Protein AF-A0A354S617-F1 (afdb_monomer_lite)

Secondary structure (DSSP, 8-state):
-TTHHHHHHHHHHHHHHHHHHHHHHHHHHHH-GGGGGGHHHHHHHHHHHS-SSS-HHHHHHHHGGGTHHHHTSHHHHHHHHHIIIII--S---TTHHHHHHHHHHHHHHHHHHHHHHHHHHHHT-

Structure (mmCIF, N/CA/C/O backbone):
data_AF-A0A354S617-F1
#
_entry.id   AF-A0A354S617-F1
#
loop_
_atom_site.group_PDB
_atom_site.id
_atom_site.type_symbol
_atom_site.label_atom_id
_atom_site.label_alt_id
_atom_site.label_comp_id
_atom_site.label_asym_id
_atom_site.label_entity_id
_atom_site.label_seq_id
_ato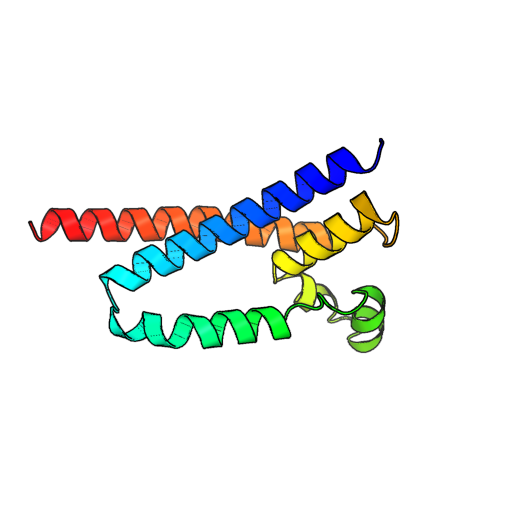m_site.pdbx_PDB_ins_code
_atom_site.Cartn_x
_atom_site.Cartn_y
_atom_site.Cartn_z
_atom_site.occupancy
_atom_site.B_iso_or_equiv
_atom_site.auth_seq_id
_atom_site.auth_comp_id
_atom_site.auth_asym_id
_atom_site.auth_atom_id
_atom_site.pdbx_PDB_model_num
ATOM 1 N N . MET A 1 1 ? 3.321 13.696 -25.282 1.00 56.91 1 MET A N 1
ATOM 2 C CA . MET A 1 1 ? 2.121 13.627 -24.413 1.00 56.91 1 MET A CA 1
ATOM 3 C C . MET A 1 1 ? 1.496 12.226 -24.362 1.00 56.91 1 MET A C 1
ATOM 5 O O . MET A 1 1 ? 0.555 12.034 -23.609 1.00 56.91 1 MET A O 1
ATOM 9 N N . GLU A 1 2 ? 2.049 11.226 -25.061 1.00 65.81 2 GLU A N 1
ATOM 10 C CA . GLU A 1 2 ? 1.496 9.858 -25.127 1.00 65.81 2 GLU A CA 1
ATOM 11 C C . GLU A 1 2 ? 1.828 8.965 -23.912 1.00 65.81 2 GLU A C 1
ATOM 13 O O . GLU A 1 2 ? 1.351 7.844 -23.821 1.00 65.81 2 GLU A O 1
ATOM 18 N N . GLY A 1 3 ? 2.632 9.434 -22.953 1.00 70.62 3 GLY A N 1
ATOM 19 C CA . GLY A 1 3 ? 2.921 8.692 -21.715 1.00 70.62 3 GLY A CA 1
ATOM 20 C C . GLY A 1 3 ? 1.921 8.948 -20.581 1.00 70.62 3 GLY A C 1
ATOM 21 O O . GLY A 1 3 ? 1.854 8.178 -19.625 1.00 70.62 3 GLY A O 1
ATOM 22 N N . LEU A 1 4 ? 1.117 10.015 -20.674 1.00 77.25 4 LEU A N 1
ATOM 23 C CA . LEU A 1 4 ? 0.285 10.484 -19.561 1.00 77.25 4 LEU A CA 1
ATOM 24 C C . LEU A 1 4 ? -0.857 9.516 -19.231 1.00 77.25 4 LEU A C 1
ATOM 26 O O . LEU A 1 4 ? -1.134 9.288 -18.057 1.00 77.25 4 LEU A O 1
ATOM 30 N N . HIS A 1 5 ? -1.499 8.914 -20.236 1.00 79.50 5 HIS A N 1
ATOM 31 C CA . HIS A 1 5 ? -2.582 7.952 -19.996 1.00 79.50 5 HIS A CA 1
ATOM 32 C C . HIS A 1 5 ? -2.099 6.713 -19.240 1.00 79.50 5 HIS A C 1
ATOM 34 O O . HIS A 1 5 ? -2.824 6.207 -18.388 1.00 79.50 5 HIS A O 1
ATOM 40 N N . TRP A 1 6 ? -0.860 6.271 -19.477 1.00 78.00 6 TRP A N 1
ATOM 41 C CA . TRP A 1 6 ? -0.266 5.153 -18.747 1.00 78.00 6 TRP A CA 1
ATOM 42 C C . TRP A 1 6 ? -0.033 5.522 -17.285 1.00 78.00 6 TRP A C 1
ATOM 44 O O . TRP A 1 6 ? -0.431 4.773 -16.395 1.00 78.00 6 TRP A O 1
ATOM 54 N N . VAL A 1 7 ? 0.510 6.714 -17.026 1.00 80.62 7 VAL A N 1
ATOM 55 C CA . VAL A 1 7 ? 0.688 7.218 -15.655 1.00 80.62 7 VAL A CA 1
ATOM 56 C C . VAL A 1 7 ? -0.649 7.304 -14.920 1.00 80.62 7 VAL A C 1
ATOM 58 O O . VAL A 1 7 ? -0.735 6.889 -13.768 1.00 80.62 7 VAL A O 1
ATOM 61 N N . LEU A 1 8 ? -1.699 7.804 -15.576 1.00 84.75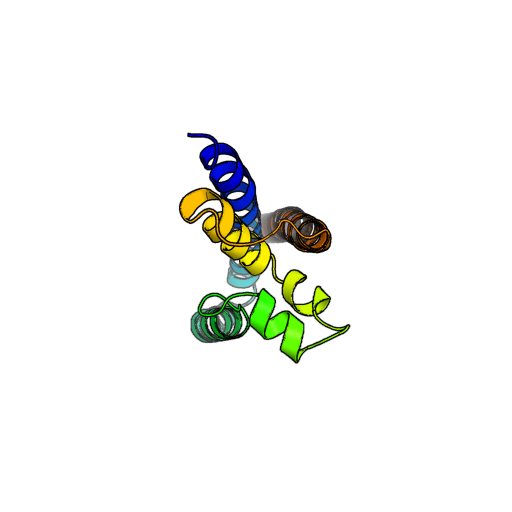 8 LEU A N 1
ATOM 62 C CA . LEU A 1 8 ? -3.027 7.914 -14.971 1.00 84.75 8 LEU A CA 1
ATOM 63 C C . LEU A 1 8 ? -3.631 6.541 -14.655 1.00 84.75 8 LEU A C 1
ATOM 65 O O . LEU A 1 8 ? -4.185 6.357 -13.573 1.00 84.75 8 LEU A O 1
ATOM 69 N N . LEU A 1 9 ? -3.491 5.570 -15.560 1.00 84.81 9 LEU A N 1
ATOM 70 C CA . LEU A 1 9 ? -4.022 4.220 -15.376 1.00 84.81 9 LEU A CA 1
ATOM 71 C C . LEU A 1 9 ? -3.315 3.494 -14.223 1.00 84.81 9 LEU A C 1
ATOM 73 O O . LEU A 1 9 ? -3.963 3.032 -13.282 1.00 84.81 9 LEU A O 1
ATOM 77 N N . PHE A 1 10 ? -1.983 3.436 -14.255 1.00 83.38 10 PHE A N 1
ATOM 78 C CA . PHE A 1 10 ? -1.197 2.765 -13.217 1.00 83.38 10 PHE A CA 1
ATOM 79 C C . PHE A 1 10 ? -1.237 3.505 -11.877 1.00 83.38 10 PHE A C 1
ATOM 81 O O . PHE A 1 10 ? -1.301 2.873 -10.823 1.00 83.38 10 PHE A O 1
ATOM 88 N N . GLY A 1 11 ? -1.266 4.839 -11.905 1.00 84.38 11 GLY A N 1
ATOM 89 C CA . GLY A 1 11 ? -1.455 5.667 -10.718 1.00 84.38 11 GLY A CA 1
ATOM 90 C C . GLY A 1 11 ? -2.822 5.448 -10.071 1.00 84.38 11 GLY A C 1
ATOM 91 O O . GLY A 1 11 ? -2.900 5.294 -8.854 1.00 84.38 11 GLY A O 1
ATOM 92 N N . GLY A 1 12 ? -3.890 5.352 -10.869 1.00 87.75 12 GLY A N 1
ATOM 93 C CA . GLY A 1 12 ? -5.234 5.041 -10.375 1.00 87.75 12 GLY A CA 1
ATOM 94 C C . GLY A 1 12 ? -5.306 3.675 -9.692 1.00 87.75 12 GLY A C 1
ATOM 95 O O . GLY A 1 12 ? -5.940 3.521 -8.652 1.00 87.75 12 GLY A O 1
ATOM 96 N N . VAL A 1 13 ? -4.584 2.689 -10.213 1.00 87.06 13 VAL A N 1
ATOM 97 C CA . VAL A 1 13 ? -4.525 1.346 -9.618 1.00 87.06 13 VAL A CA 1
ATOM 98 C C . VAL A 1 13 ? -3.708 1.331 -8.334 1.00 87.06 13 VAL A C 1
ATOM 100 O O . VAL A 1 13 ? -4.123 0.709 -7.355 1.00 87.06 13 VAL A O 1
ATOM 103 N N . GLY A 1 14 ? -2.598 2.067 -8.303 1.00 87.62 14 GLY A N 1
ATOM 104 C CA . GLY A 1 14 ? -1.851 2.316 -7.075 1.00 87.62 14 GLY A CA 1
ATOM 105 C C . GLY A 1 14 ? -2.714 2.965 -5.994 1.00 87.62 14 GLY A C 1
ATOM 106 O O . GLY A 1 14 ? -2.674 2.550 -4.837 1.00 87.62 14 GLY A O 1
ATOM 107 N N . LEU A 1 15 ? -3.562 3.925 -6.378 1.00 88.56 15 LEU A N 1
ATOM 108 C CA . LEU A 1 15 ? -4.515 4.563 -5.474 1.00 88.56 15 LEU A CA 1
ATOM 109 C C . LEU A 1 15 ? -5.548 3.564 -4.937 1.00 88.56 15 LEU A C 1
ATOM 111 O O . LEU A 1 15 ? -5.782 3.530 -3.731 1.00 88.56 15 LEU A O 1
ATOM 115 N N . CYS A 1 16 ? -6.125 2.712 -5.790 1.00 89.94 16 CYS A N 1
ATOM 116 C CA . CYS A 1 16 ? -7.046 1.656 -5.358 1.00 89.94 16 CYS A CA 1
ATOM 117 C C . CYS A 1 16 ? -6.391 0.694 -4.355 1.00 89.94 16 CYS A C 1
ATOM 119 O O . CYS A 1 16 ? -6.996 0.371 -3.332 1.00 89.94 16 CYS A O 1
ATOM 121 N N . ALA A 1 17 ? -5.148 0.273 -4.608 1.00 88.69 17 ALA A N 1
ATOM 122 C CA . ALA A 1 17 ? -4.403 -0.592 -3.695 1.00 88.69 17 ALA A CA 1
ATOM 123 C C . ALA A 1 17 ? -4.120 0.098 -2.349 1.00 88.69 17 ALA A C 1
ATOM 125 O O . ALA A 1 17 ? -4.328 -0.500 -1.292 1.00 88.69 17 ALA A O 1
ATOM 126 N N . ALA A 1 18 ? -3.696 1.366 -2.381 1.00 88.62 18 ALA A N 1
ATOM 127 C CA . ALA A 1 18 ? -3.441 2.161 -1.182 1.00 88.62 18 ALA A CA 1
ATOM 128 C C . ALA A 1 18 ? -4.716 2.369 -0.350 1.00 88.62 18 ALA A C 1
ATOM 130 O O . ALA A 1 18 ? -4.681 2.206 0.868 1.00 88.62 18 ALA A O 1
ATOM 131 N N . LEU A 1 19 ? -5.851 2.658 -0.997 1.00 90.00 19 LEU A N 1
ATOM 132 C CA . LEU A 1 19 ? -7.153 2.767 -0.335 1.00 90.00 19 LEU A CA 1
ATOM 133 C C . LEU A 1 19 ? -7.599 1.430 0.263 1.00 90.00 19 LEU A C 1
ATOM 135 O O . LEU A 1 19 ? -8.033 1.397 1.410 1.00 90.00 19 LEU A O 1
ATOM 139 N N . GLY A 1 20 ? -7.444 0.323 -0.468 1.00 89.00 20 GLY A N 1
ATOM 140 C CA . GLY A 1 20 ? -7.753 -1.015 0.039 1.00 89.00 20 GLY A CA 1
ATOM 141 C C . GLY A 1 20 ? -6.972 -1.351 1.310 1.00 89.00 20 GLY A C 1
ATOM 142 O O . GLY A 1 20 ? -7.559 -1.771 2.307 1.00 89.00 20 GLY A O 1
ATOM 143 N N . LEU A 1 21 ? -5.662 -1.091 1.311 1.00 88.38 21 LE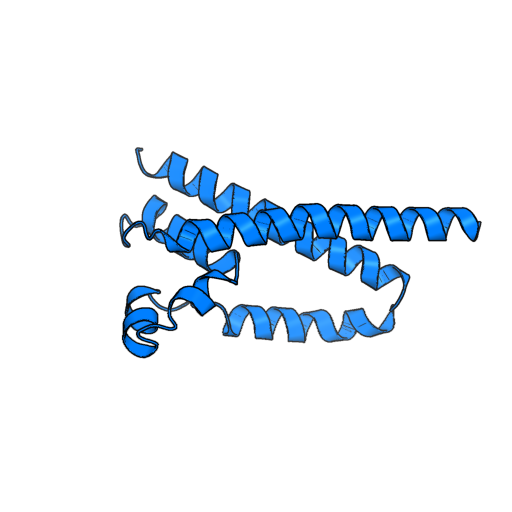U A N 1
ATOM 144 C CA . LEU A 1 21 ? -4.817 -1.251 2.497 1.00 88.38 21 LEU A CA 1
ATOM 145 C C . LEU A 1 21 ? -5.216 -0.304 3.631 1.00 88.38 21 LEU A C 1
ATOM 147 O O . LEU A 1 21 ? -5.292 -0.736 4.779 1.00 88.38 21 LEU A O 1
ATOM 151 N N . ALA A 1 22 ? -5.517 0.960 3.328 1.00 88.75 22 ALA A N 1
ATOM 152 C CA . ALA A 1 22 ? -5.978 1.918 4.327 1.00 88.75 22 ALA A CA 1
ATOM 153 C C . ALA A 1 22 ? -7.282 1.457 4.996 1.00 88.75 22 ALA A C 1
ATOM 155 O O . ALA A 1 22 ? -7.402 1.557 6.214 1.00 88.75 22 ALA A O 1
ATOM 156 N N . TYR A 1 23 ? -8.226 0.890 4.238 1.00 90.25 23 TYR A N 1
ATOM 157 C CA . TYR A 1 23 ? -9.463 0.333 4.790 1.00 90.25 23 TYR A CA 1
ATOM 158 C C . TYR A 1 23 ? -9.223 -0.902 5.656 1.00 90.25 23 TYR A C 1
ATOM 160 O O . TYR A 1 23 ? -9.824 -1.020 6.721 1.00 90.25 23 TYR A O 1
ATOM 168 N N . TRP A 1 24 ? -8.307 -1.786 5.256 1.00 88.69 24 TRP A N 1
ATOM 169 C CA . TRP A 1 24 ? -7.886 -2.916 6.087 1.00 88.69 24 TRP A CA 1
ATOM 170 C C . TRP A 1 24 ? -7.279 -2.460 7.414 1.00 88.69 24 TRP A C 1
ATOM 172 O O . TRP A 1 24 ? -7.631 -2.978 8.473 1.00 88.69 24 TRP A O 1
ATOM 182 N N . ILE A 1 25 ? -6.400 -1.459 7.368 1.00 86.31 25 ILE A N 1
ATOM 183 C CA . ILE A 1 25 ? -5.782 -0.882 8.562 1.00 86.31 25 ILE A CA 1
ATOM 184 C C . ILE A 1 25 ? -6.834 -0.187 9.432 1.00 86.31 25 ILE A C 1
ATOM 186 O O . ILE A 1 25 ? -6.824 -0.365 10.647 1.00 86.31 25 ILE A O 1
ATOM 190 N N . ALA A 1 26 ? -7.765 0.556 8.831 1.00 86.31 26 ALA A N 1
ATOM 191 C CA . ALA A 1 26 ? -8.853 1.211 9.548 1.00 86.31 26 ALA A CA 1
ATOM 192 C C . ALA A 1 26 ? -9.745 0.182 10.263 1.00 86.31 26 ALA A C 1
ATOM 194 O O . ALA A 1 26 ? -10.006 0.323 11.457 1.00 86.31 26 ALA A O 1
ATOM 195 N N . ALA A 1 27 ? -10.121 -0.902 9.580 1.00 86.31 27 ALA A N 1
ATOM 196 C CA . ALA A 1 27 ? -10.870 -2.007 10.173 1.00 86.31 27 ALA A CA 1
ATOM 197 C C . ALA A 1 27 ? -10.104 -2.658 11.341 1.00 86.31 27 ALA A C 1
ATOM 199 O O . ALA A 1 27 ? -10.675 -2.930 12.398 1.00 86.31 27 ALA A O 1
ATOM 200 N N . LEU A 1 28 ? -8.792 -2.862 11.188 1.00 84.19 28 LEU A N 1
ATOM 201 C CA . LEU A 1 28 ? -7.952 -3.445 12.234 1.00 84.19 28 LEU A CA 1
ATOM 202 C C . LEU A 1 28 ? -7.762 -2.498 13.429 1.00 84.19 28 LEU A C 1
ATOM 204 O O . LEU A 1 28 ? -7.690 -2.965 14.562 1.00 84.19 28 LEU A O 1
ATOM 208 N N . SER A 1 29 ? -7.730 -1.184 13.193 1.00 84.25 29 SER A N 1
ATOM 209 C CA . SER A 1 29 ? -7.512 -0.163 14.227 1.00 84.25 29 SER A CA 1
ATOM 210 C C . SER A 1 29 ? -8.587 -0.173 15.316 1.00 84.25 29 SER A C 1
ATOM 212 O O . SER A 1 29 ? -8.279 0.043 16.487 1.00 84.25 29 SER A O 1
ATOM 214 N N . VAL A 1 30 ? -9.831 -0.487 14.937 1.00 80.56 30 VAL A N 1
ATOM 215 C CA . VAL A 1 30 ? -10.973 -0.589 15.854 1.00 80.56 30 VAL A CA 1
ATOM 216 C C . VAL A 1 30 ? -10.837 -1.800 16.776 1.00 80.56 30 VAL A C 1
ATOM 218 O O . VAL A 1 30 ? -11.121 -1.702 17.966 1.00 80.56 30 VAL A O 1
ATOM 221 N N . ARG A 1 31 ? -10.381 -2.942 16.245 1.00 74.62 31 ARG A N 1
ATOM 222 C CA . ARG A 1 31 ? -10.321 -4.207 16.992 1.00 74.62 31 ARG A CA 1
ATOM 223 C C . ARG A 1 31 ? -8.998 -4.421 17.735 1.00 74.62 31 ARG A C 1
ATOM 225 O O . ARG A 1 31 ? -8.991 -5.063 18.780 1.00 74.62 31 ARG A O 1
ATOM 232 N N . TYR A 1 32 ? -7.891 -3.893 17.213 1.00 76.12 32 TYR A N 1
ATOM 233 C CA . TYR A 1 32 ? -6.533 -4.116 17.720 1.00 76.12 32 TYR A CA 1
ATOM 234 C C . TYR A 1 32 ? -5.750 -2.803 17.816 1.00 76.12 32 TYR A C 1
ATOM 236 O O . TYR A 1 32 ? -4.843 -2.529 17.026 1.00 76.12 32 TYR A O 1
ATOM 244 N N . ARG A 1 33 ? -6.082 -2.004 18.834 1.00 70.75 33 ARG A N 1
ATOM 245 C CA . ARG A 1 33 ? -5.461 -0.699 19.114 1.00 70.75 33 ARG A CA 1
ATOM 246 C C . ARG A 1 33 ? -3.928 -0.756 19.217 1.00 70.75 33 ARG A C 1
ATOM 248 O O . ARG A 1 33 ? -3.254 0.139 18.713 1.00 70.75 33 ARG A O 1
ATOM 255 N N . ASP A 1 34 ? -3.388 -1.837 19.781 1.00 74.38 34 ASP A N 1
ATOM 256 C CA . ASP A 1 34 ? -1.942 -2.022 19.986 1.00 74.38 34 ASP A CA 1
ATOM 257 C C . ASP A 1 34 ? -1.200 -2.495 18.720 1.00 74.38 34 ASP A C 1
ATOM 259 O O . ASP A 1 34 ? 0.010 -2.311 18.595 1.00 74.38 34 ASP A O 1
ATOM 263 N N . GLY A 1 35 ? -1.914 -3.047 17.731 1.00 72.19 35 GLY A N 1
ATOM 264 C CA . GLY A 1 35 ? -1.323 -3.495 16.463 1.00 72.19 35 GLY A CA 1
ATOM 265 C C . GLY A 1 35 ? -0.853 -2.343 15.570 1.00 72.19 35 GLY A C 1
ATOM 266 O O . GLY A 1 35 ? 0.037 -2.523 14.737 1.00 72.19 35 GLY A O 1
ATOM 267 N N . LEU A 1 36 ? -1.391 -1.136 15.774 1.00 78.75 36 LEU A N 1
ATOM 268 C CA . LEU A 1 36 ? -1.016 0.059 15.013 1.00 78.75 36 LEU A CA 1
ATOM 269 C C . LEU A 1 36 ? 0.447 0.464 15.230 1.00 78.75 36 LEU A C 1
ATOM 271 O O . LEU A 1 36 ? 1.062 1.024 14.325 1.00 78.75 36 LEU A O 1
ATOM 275 N N . ALA A 1 37 ? 1.031 0.133 16.386 1.00 82.56 37 ALA A N 1
ATOM 276 C CA . ALA A 1 37 ? 2.439 0.403 16.670 1.00 82.56 37 ALA A CA 1
ATOM 277 C C . ALA A 1 37 ? 3.396 -0.376 15.745 1.00 82.56 37 ALA A C 1
ATOM 279 O O . ALA A 1 37 ? 4.527 0.053 15.525 1.00 82.56 37 ALA A O 1
ATOM 280 N N . LEU A 1 38 ? 2.942 -1.494 15.162 1.00 83.81 38 LEU A N 1
ATOM 281 C CA . LEU A 1 38 ? 3.722 -2.318 14.233 1.00 83.81 38 LEU A CA 1
ATOM 282 C C . LEU A 1 38 ? 3.601 -1.863 12.772 1.00 83.81 38 LEU A C 1
ATOM 284 O O . LEU A 1 38 ? 4.399 -2.285 11.933 1.00 83.81 38 LEU A O 1
ATOM 288 N N . LEU A 1 39 ? 2.652 -0.980 12.443 1.00 83.88 39 LEU A N 1
ATOM 289 C CA . LEU A 1 39 ? 2.454 -0.506 11.069 1.00 83.88 39 LEU A CA 1
ATOM 290 C C . LEU A 1 39 ? 3.704 0.107 10.427 1.00 83.88 39 LEU A C 1
ATOM 292 O O . LEU A 1 39 ? 3.980 -0.242 9.279 1.00 83.88 39 LEU A O 1
ATOM 296 N N . PRO A 1 40 ? 4.498 0.962 11.106 1.00 84.12 40 PRO A N 1
ATOM 297 C CA . PRO A 1 40 ? 5.694 1.537 10.497 1.00 84.12 40 PRO A CA 1
ATOM 298 C C . PRO A 1 40 ? 6.711 0.467 10.088 1.00 84.12 40 PRO A C 1
ATOM 300 O O . PRO A 1 40 ? 7.394 0.630 9.080 1.00 84.12 40 PRO A O 1
ATOM 303 N N . PHE A 1 41 ? 6.797 -0.634 10.841 1.00 84.62 41 PHE A N 1
ATOM 304 C CA . PHE A 1 41 ? 7.656 -1.771 10.509 1.00 84.62 41 PHE A CA 1
ATOM 305 C C . PHE A 1 41 ? 7.114 -2.563 9.318 1.00 84.62 41 PHE A C 1
ATOM 307 O O . PHE A 1 41 ? 7.879 -2.922 8.427 1.00 84.62 41 PHE A O 1
ATOM 314 N N . LEU A 1 42 ? 5.799 -2.791 9.262 1.00 82.50 42 LEU A N 1
ATOM 315 C CA . LEU A 1 42 ? 5.162 -3.493 8.145 1.00 82.50 42 LEU A CA 1
ATOM 316 C C . LEU A 1 42 ? 5.290 -2.717 6.833 1.00 82.50 42 LEU A C 1
ATOM 318 O O . LEU A 1 42 ? 5.642 -3.301 5.813 1.00 82.50 42 LEU A O 1
ATOM 322 N N . VAL A 1 43 ? 5.057 -1.402 6.858 1.00 82.88 43 VAL A N 1
ATOM 323 C CA . VAL A 1 43 ? 5.199 -0.542 5.675 1.00 82.88 43 VAL A CA 1
ATOM 324 C C . VAL A 1 43 ? 6.654 -0.495 5.208 1.00 82.88 43 VAL A C 1
ATOM 326 O O . VAL A 1 43 ? 6.905 -0.581 4.009 1.00 82.88 43 VAL A O 1
ATOM 329 N N . GLN A 1 44 ? 7.619 -0.433 6.131 1.00 82.62 44 GLN A N 1
ATOM 330 C CA . GLN A 1 44 ? 9.041 -0.528 5.783 1.00 82.62 44 GLN A CA 1
ATOM 331 C C . GLN A 1 44 ? 9.400 -1.886 5.169 1.00 82.62 44 GLN A C 1
ATOM 333 O O . GLN A 1 44 ? 10.106 -1.932 4.163 1.00 82.62 44 GLN A O 1
ATOM 338 N N . GLY A 1 45 ? 8.883 -2.985 5.724 1.00 80.94 45 GLY A N 1
ATOM 339 C CA . GLY A 1 45 ? 9.061 -4.319 5.152 1.00 80.94 45 GLY A CA 1
ATOM 340 C C . GLY A 1 45 ? 8.466 -4.425 3.747 1.00 80.94 45 GLY A C 1
ATOM 341 O O . GLY A 1 45 ? 9.115 -4.936 2.837 1.00 80.94 45 GLY A O 1
ATOM 342 N N . LEU A 1 46 ? 7.267 -3.874 3.544 1.00 76.56 46 LEU A N 1
ATOM 343 C CA . LEU A 1 46 ? 6.599 -3.844 2.244 1.00 76.56 46 LEU A CA 1
ATOM 344 C C . LEU A 1 46 ? 7.376 -2.998 1.225 1.00 76.56 46 LEU A C 1
ATOM 346 O O . LEU A 1 46 ? 7.522 -3.401 0.073 1.00 76.56 46 LEU A O 1
ATOM 350 N N . PHE A 1 47 ? 7.924 -1.859 1.652 1.00 76.62 47 PHE A N 1
ATOM 351 C CA . PHE A 1 47 ? 8.792 -1.022 0.827 1.00 76.62 47 PHE A CA 1
ATOM 352 C C . PHE A 1 47 ? 10.059 -1.773 0.396 1.00 76.62 47 PHE A C 1
ATOM 354 O O . PHE A 1 47 ? 10.403 -1.736 -0.781 1.00 76.62 47 PHE A O 1
ATOM 361 N N . LEU A 1 48 ? 10.709 -2.507 1.307 1.00 73.06 48 LEU A N 1
ATOM 362 C CA . LEU A 1 48 ? 11.908 -3.296 1.000 1.00 73.06 48 LEU A CA 1
ATOM 363 C C . LEU A 1 48 ? 11.617 -4.473 0.054 1.00 73.06 48 LEU A C 1
ATOM 365 O O . LEU A 1 48 ? 12.435 -4.797 -0.802 1.00 73.06 48 LEU A O 1
ATOM 369 N N . LEU A 1 49 ? 10.446 -5.099 0.199 1.00 67.69 49 LEU A N 1
ATOM 370 C CA . LEU A 1 49 ? 9.962 -6.163 -0.687 1.00 67.69 49 LEU A CA 1
ATOM 371 C C . LEU A 1 49 ? 9.623 -5.665 -2.094 1.00 67.69 49 LEU A C 1
ATOM 373 O O . LEU A 1 49 ? 9.583 -6.456 -3.034 1.00 67.69 49 LEU A O 1
ATOM 377 N N . THR A 1 50 ? 9.358 -4.370 -2.251 1.00 66.50 50 THR A N 1
ATOM 378 C CA . THR A 1 50 ? 9.009 -3.793 -3.546 1.00 66.50 50 THR A CA 1
ATOM 379 C C . THR A 1 50 ? 10.300 -3.382 -4.268 1.00 66.50 50 THR A C 1
ATOM 381 O O . THR A 1 50 ? 11.046 -2.556 -3.739 1.00 66.50 50 THR A O 1
ATOM 384 N N . PRO A 1 51 ? 10.587 -3.879 -5.487 1.00 60.75 51 PRO A N 1
ATOM 385 C CA . PRO A 1 51 ? 11.694 -3.399 -6.319 1.00 60.75 51 PRO A CA 1
ATOM 386 C C . PRO A 1 51 ? 11.447 -1.968 -6.845 1.00 60.75 51 PRO A C 1
ATOM 388 O O . PRO A 1 51 ? 11.342 -1.712 -8.039 1.00 60.75 51 PRO A O 1
ATOM 391 N N . ILE A 1 52 ? 11.369 -0.990 -5.942 1.00 58.41 52 ILE A N 1
ATOM 392 C CA . ILE A 1 52 ? 11.230 0.436 -6.269 1.00 58.41 52 ILE A CA 1
ATOM 393 C C . ILE A 1 52 ? 12.577 0.967 -6.780 1.00 58.41 52 ILE A C 1
ATOM 395 O O . ILE A 1 52 ? 12.646 1.676 -7.786 1.00 58.41 52 ILE A O 1
ATOM 399 N N . ALA A 1 53 ? 13.675 0.557 -6.139 1.00 49.34 53 ALA A N 1
ATOM 400 C CA . ALA A 1 53 ? 15.016 1.058 -6.439 1.00 49.34 53 ALA A CA 1
ATOM 401 C C . ALA A 1 53 ? 15.633 0.494 -7.735 1.00 49.34 53 ALA A C 1
ATOM 403 O O . ALA A 1 53 ? 16.437 1.182 -8.361 1.00 49.34 53 ALA A O 1
ATOM 404 N N . TYR A 1 54 ? 15.248 -0.709 -8.182 1.00 53.88 54 TYR A N 1
ATOM 405 C CA . TYR A 1 54 ? 15.882 -1.387 -9.323 1.00 53.88 54 TYR A CA 1
ATOM 406 C C . TYR A 1 54 ? 14.890 -1.714 -10.445 1.00 53.88 54 TYR A C 1
ATOM 408 O O . TYR A 1 54 ? 13.712 -1.920 -10.163 1.00 53.88 54 TYR A O 1
ATOM 416 N N . PRO A 1 55 ? 15.342 -1.777 -11.714 1.00 60.28 55 PRO A N 1
ATOM 417 C CA . PRO A 1 55 ? 14.504 -2.233 -12.814 1.00 60.28 55 PRO A CA 1
ATOM 418 C C . PRO A 1 55 ? 14.039 -3.664 -12.551 1.00 60.28 55 PRO A C 1
ATOM 420 O O . PRO A 1 55 ? 14.864 -4.548 -12.298 1.00 60.28 55 PRO A O 1
ATOM 423 N N . THR A 1 56 ? 12.735 -3.897 -12.662 1.00 60.12 56 THR A N 1
ATOM 424 C CA . THR A 1 56 ? 12.109 -5.216 -12.501 1.00 60.12 56 THR A CA 1
ATOM 425 C C . THR A 1 56 ? 12.738 -6.245 -13.445 1.00 60.12 56 THR A C 1
ATOM 427 O O . THR A 1 56 ? 12.886 -7.400 -13.078 1.00 60.12 56 THR A O 1
ATOM 430 N N . GLU A 1 57 ? 13.264 -5.806 -14.593 1.00 60.41 57 GLU A N 1
ATOM 431 C CA . GLU A 1 57 ? 14.040 -6.600 -15.557 1.00 60.41 57 GLU A CA 1
ATOM 432 C C . GLU A 1 57 ? 15.294 -7.261 -14.954 1.00 60.41 57 GLU A C 1
ATOM 434 O O . GLU A 1 57 ? 15.589 -8.424 -15.233 1.00 60.41 57 GLU A O 1
ATOM 439 N N . ARG A 1 58 ? 16.026 -6.556 -14.078 1.00 56.31 58 ARG A N 1
ATOM 440 C CA . ARG A 1 58 ? 17.225 -7.096 -13.413 1.00 56.31 58 ARG A CA 1
ATOM 441 C C . ARG A 1 58 ? 16.851 -8.141 -12.367 1.00 56.31 58 ARG A C 1
ATOM 443 O O . ARG A 1 58 ? 17.518 -9.168 -12.267 1.00 56.31 58 ARG A O 1
ATOM 450 N N . PHE A 1 59 ? 15.768 -7.914 -11.629 1.00 58.62 59 PHE A N 1
ATOM 451 C CA . PHE A 1 59 ? 15.264 -8.879 -10.652 1.00 58.62 59 PHE A CA 1
ATOM 452 C C . PHE A 1 59 ? 14.591 -10.085 -11.317 1.00 58.62 59 PHE A C 1
ATOM 454 O O . PHE A 1 59 ? 14.805 -11.208 -10.875 1.00 58.62 59 PHE A O 1
ATOM 461 N N . ALA A 1 60 ? 13.868 -9.891 -12.420 1.00 56.38 60 ALA A N 1
ATOM 462 C CA . ALA A 1 60 ? 13.297 -10.966 -13.225 1.00 56.38 60 ALA A CA 1
ATOM 463 C C . ALA A 1 60 ? 14.393 -11.868 -13.812 1.00 56.38 60 ALA A C 1
ATOM 465 O O . ALA A 1 60 ? 14.262 -13.087 -13.762 1.00 56.38 60 ALA A O 1
ATOM 466 N N . SER A 1 61 ? 15.520 -11.295 -14.260 1.00 56.75 61 SER A N 1
ATOM 467 C CA . SER A 1 61 ? 16.683 -12.091 -14.682 1.00 56.75 61 SER A CA 1
ATOM 468 C C . SER A 1 61 ? 17.344 -12.881 -13.545 1.00 56.75 61 SER A C 1
ATOM 470 O O . SER A 1 61 ? 17.947 -13.917 -13.805 1.00 56.75 61 SER A O 1
ATOM 472 N N . ALA A 1 62 ? 17.216 -12.425 -12.293 1.00 58.84 62 ALA A N 1
ATOM 473 C CA . ALA A 1 62 ? 17.761 -13.108 -11.118 1.00 58.84 62 ALA A CA 1
ATOM 474 C C . ALA A 1 62 ? 16.811 -14.181 -10.551 1.00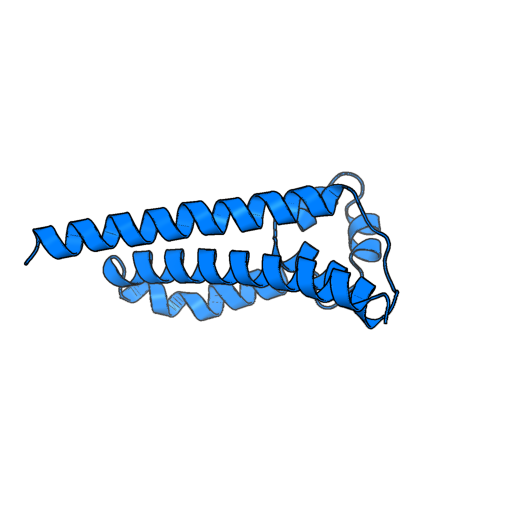 58.84 62 ALA A C 1
ATOM 476 O O . ALA A 1 62 ? 17.280 -15.176 -10.006 1.00 58.84 62 ALA A O 1
ATOM 477 N N . LEU A 1 63 ? 15.491 -13.990 -10.679 1.00 58.28 63 LEU A N 1
ATOM 478 C CA . LEU A 1 63 ? 14.460 -14.925 -10.204 1.00 58.28 63 LEU A CA 1
ATOM 479 C C . LEU A 1 63 ? 14.044 -15.980 -11.246 1.00 58.28 63 LEU A C 1
ATOM 481 O O . LEU A 1 63 ? 13.406 -16.966 -10.876 1.00 58.28 63 LEU A O 1
ATOM 485 N N . GLY A 1 64 ? 14.365 -15.789 -12.529 1.00 65.50 64 GLY A N 1
ATOM 486 C CA . GLY A 1 64 ? 13.967 -16.708 -13.601 1.00 65.50 64 GLY A CA 1
ATOM 487 C C . GLY A 1 64 ? 12.442 -16.878 -13.685 1.00 65.50 64 GLY A C 1
ATOM 488 O O . GLY A 1 64 ? 11.697 -15.895 -13.749 1.00 65.50 64 GLY A O 1
ATOM 489 N N . ASP A 1 65 ? 11.970 -18.126 -13.630 1.00 62.19 65 ASP A N 1
ATOM 490 C CA . ASP A 1 65 ? 10.546 -18.498 -13.724 1.00 62.19 65 ASP A CA 1
ATOM 491 C C . ASP A 1 65 ? 9.671 -17.973 -12.570 1.00 62.19 65 ASP A C 1
ATOM 493 O O . ASP A 1 65 ? 8.447 -18.005 -12.659 1.00 62.19 65 ASP A O 1
ATOM 497 N N . GLN A 1 66 ? 10.258 -17.467 -11.480 1.00 65.94 66 GLN A N 1
ATOM 498 C CA . GLN A 1 66 ? 9.514 -16.935 -10.328 1.00 65.94 66 GLN A CA 1
ATOM 499 C C . GLN A 1 66 ? 9.252 -15.425 -10.394 1.00 65.94 66 GLN A C 1
ATOM 501 O O . GLN A 1 66 ? 8.738 -14.839 -9.442 1.00 65.94 66 GLN A O 1
ATOM 506 N N . SER A 1 67 ? 9.571 -14.779 -11.515 1.00 67.38 67 SER A N 1
ATOM 507 C CA . SER A 1 67 ? 9.359 -13.338 -11.717 1.00 67.38 67 SER A CA 1
ATOM 508 C C . SER A 1 67 ? 7.910 -12.875 -11.479 1.00 67.38 67 SER A C 1
ATOM 510 O O . SER A 1 67 ? 7.699 -11.744 -11.040 1.00 67.38 67 SER A O 1
ATOM 512 N N . TRP A 1 68 ? 6.915 -13.752 -11.659 1.00 70.06 68 TRP A N 1
ATOM 513 C CA . TRP A 1 68 ? 5.500 -13.472 -11.375 1.00 70.06 68 TRP A CA 1
ATOM 514 C C . TRP A 1 68 ? 5.209 -13.155 -9.896 1.00 70.06 68 TRP A C 1
ATOM 516 O O . TRP A 1 68 ? 4.273 -12.408 -9.610 1.00 70.06 68 TRP A O 1
ATOM 526 N N . LEU A 1 69 ? 6.021 -13.655 -8.951 1.00 73.12 69 LEU A N 1
ATOM 527 C CA . LEU A 1 69 ? 5.861 -13.380 -7.514 1.00 73.12 69 LEU A CA 1
ATOM 528 C C . LEU A 1 69 ? 6.067 -11.903 -7.171 1.00 73.12 69 LEU A C 1
ATOM 530 O O . LEU A 1 69 ? 5.497 -11.409 -6.202 1.00 73.12 69 LEU A O 1
ATOM 534 N N . LEU A 1 70 ? 6.851 -11.179 -7.970 1.00 73.88 70 LEU A N 1
ATOM 535 C CA . LEU A 1 70 ? 7.056 -9.744 -7.776 1.00 73.88 70 LEU A CA 1
ATOM 536 C C . LEU A 1 70 ? 5.771 -8.963 -8.092 1.00 73.88 70 LEU A C 1
ATOM 538 O O . LEU A 1 70 ? 5.437 -8.008 -7.396 1.00 73.88 70 LEU A O 1
ATOM 542 N N . TYR A 1 71 ? 5.007 -9.414 -9.089 1.00 75.50 71 TYR A N 1
ATOM 543 C CA . TYR A 1 71 ? 3.779 -8.758 -9.548 1.00 75.50 71 TYR A CA 1
ATOM 544 C C . TYR A 1 71 ? 2.558 -9.012 -8.652 1.00 75.50 71 TYR A C 1
ATOM 546 O O . TYR A 1 71 ? 1.538 -8.337 -8.805 1.00 75.50 71 TYR A O 1
ATOM 554 N N . LEU A 1 72 ? 2.659 -9.921 -7.676 1.00 77.38 72 LEU A N 1
ATOM 555 C CA . LEU A 1 72 ? 1.665 -10.072 -6.605 1.00 77.38 72 LEU A CA 1
ATOM 556 C C . LEU A 1 72 ? 1.535 -8.801 -5.763 1.00 77.38 72 LEU A C 1
ATOM 558 O O . LEU A 1 72 ? 0.468 -8.530 -5.222 1.00 77.38 72 LEU A O 1
ATOM 562 N N . ASN A 1 73 ? 2.603 -8.014 -5.652 1.00 81.81 73 ASN A N 1
ATOM 563 C CA . ASN A 1 73 ? 2.540 -6.729 -4.985 1.00 81.81 73 ASN A CA 1
ATOM 564 C C . ASN A 1 73 ? 2.051 -5.655 -5.983 1.00 81.81 73 ASN A C 1
ATOM 566 O O . ASN A 1 73 ? 2.768 -5.331 -6.933 1.00 81.81 73 ASN A O 1
ATOM 570 N N . PRO A 1 74 ? 0.863 -5.055 -5.777 1.00 79.06 74 PRO A N 1
ATOM 571 C CA . PRO A 1 74 ? 0.289 -4.092 -6.718 1.00 79.06 74 PRO A CA 1
ATOM 572 C C . PRO A 1 74 ? 1.136 -2.820 -6.882 1.00 79.06 74 PRO A C 1
ATOM 574 O O . PRO A 1 74 ? 1.066 -2.162 -7.922 1.00 79.06 74 PRO A O 1
ATOM 577 N N . PHE A 1 75 ? 1.977 -2.488 -5.896 1.00 80.62 75 PHE A N 1
ATOM 578 C CA . PHE A 1 75 ? 2.886 -1.344 -5.978 1.00 80.62 75 PHE A CA 1
ATOM 579 C C . PHE A 1 75 ? 4.034 -1.562 -6.973 1.00 80.62 75 PHE A C 1
ATOM 581 O O . PHE A 1 75 ? 4.575 -0.585 -7.487 1.00 80.62 75 PHE A O 1
ATOM 588 N N . VAL A 1 76 ? 4.364 -2.815 -7.312 1.00 79.81 76 VAL A N 1
ATOM 589 C CA . VAL A 1 76 ? 5.336 -3.130 -8.374 1.00 79.81 76 VAL A CA 1
ATOM 590 C C . VAL A 1 76 ? 4.785 -2.727 -9.734 1.00 79.81 76 VAL A C 1
ATOM 592 O O . VAL A 1 76 ? 5.453 -2.007 -10.474 1.00 79.81 76 VAL A O 1
ATOM 595 N N . GLY A 1 77 ? 3.534 -3.095 -10.028 1.00 77.75 77 GLY A N 1
ATOM 596 C CA . GLY A 1 77 ? 2.859 -2.678 -11.259 1.00 77.75 77 GLY A CA 1
ATOM 597 C C . GLY A 1 77 ? 2.735 -1.155 -11.379 1.00 77.75 77 GLY A C 1
AT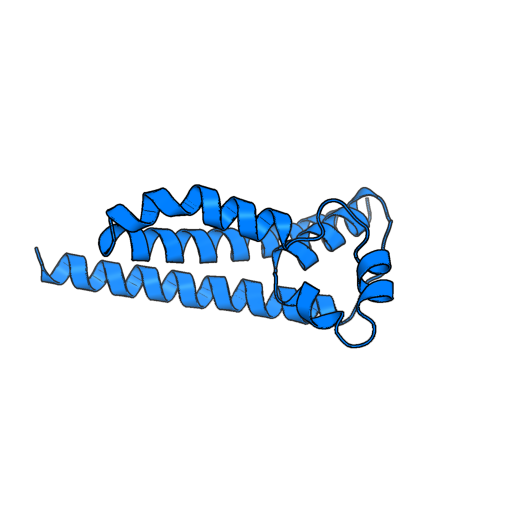OM 598 O O . GLY A 1 77 ? 2.966 -0.602 -12.450 1.00 77.75 77 GLY A O 1
ATOM 599 N N . MET A 1 78 ? 2.451 -0.456 -10.274 1.00 82.50 78 MET A N 1
ATOM 600 C CA . MET A 1 78 ? 2.434 1.012 -10.244 1.00 82.50 78 MET A CA 1
ATOM 601 C C . MET A 1 78 ? 3.813 1.618 -10.561 1.00 82.50 78 MET A C 1
ATOM 603 O O . MET A 1 78 ? 3.901 2.550 -11.360 1.00 82.50 78 MET A O 1
ATOM 607 N N . ALA A 1 79 ? 4.884 1.098 -9.951 1.00 79.88 79 ALA A N 1
ATOM 608 C CA . ALA A 1 79 ? 6.243 1.602 -10.148 1.00 79.88 79 ALA A CA 1
ATOM 609 C C . ALA A 1 79 ? 6.743 1.386 -11.588 1.00 79.88 79 ALA A C 1
ATOM 611 O O . ALA A 1 79 ? 7.311 2.305 -12.182 1.00 79.88 79 ALA A O 1
ATOM 612 N N . ASP A 1 80 ? 6.485 0.211 -12.169 1.00 78.75 80 ASP A N 1
ATOM 613 C CA . ASP A 1 80 ? 6.774 -0.074 -13.581 1.00 78.75 80 ASP A CA 1
ATOM 614 C C . ASP A 1 80 ? 5.982 0.853 -14.513 1.00 78.75 80 ASP A C 1
ATOM 616 O O . ASP A 1 80 ? 6.544 1.440 -15.437 1.00 78.75 80 ASP A O 1
ATOM 620 N N . GLY A 1 81 ? 4.693 1.059 -14.235 1.00 78.56 81 GLY A N 1
ATOM 621 C CA . GLY A 1 81 ? 3.844 1.965 -15.003 1.00 78.56 81 GLY A CA 1
ATOM 622 C C . GLY A 1 81 ? 4.309 3.420 -14.974 1.00 78.56 81 GLY A C 1
ATOM 623 O O . GLY A 1 81 ? 4.266 4.110 -15.994 1.00 78.56 81 GLY A O 1
ATOM 624 N N . MET A 1 82 ? 4.809 3.887 -13.826 1.00 78.62 82 MET A N 1
ATOM 625 C CA . MET A 1 82 ? 5.416 5.216 -13.706 1.00 78.62 82 MET A CA 1
ATOM 626 C C . MET A 1 82 ? 6.725 5.323 -14.492 1.00 78.62 82 MET A C 1
ATOM 628 O O . MET A 1 82 ? 6.943 6.329 -15.167 1.00 78.62 82 MET A O 1
ATOM 632 N N . ARG A 1 83 ? 7.577 4.289 -14.466 1.00 77.31 83 ARG A N 1
ATOM 633 C CA . ARG A 1 83 ? 8.797 4.239 -15.290 1.00 77.31 83 ARG A CA 1
ATOM 634 C C . ARG A 1 83 ? 8.467 4.302 -16.778 1.00 77.31 83 ARG A C 1
ATOM 636 O O . ARG A 1 83 ? 9.045 5.118 -17.493 1.00 77.31 83 ARG A O 1
ATOM 643 N N . PHE A 1 84 ? 7.487 3.523 -17.218 1.00 76.00 84 PHE A N 1
ATOM 644 C CA . PHE A 1 84 ? 7.061 3.510 -18.610 1.00 76.00 84 PHE A CA 1
ATOM 645 C C . PHE A 1 84 ? 6.459 4.855 -19.041 1.00 76.00 84 PHE A C 1
ATOM 647 O O . PHE A 1 84 ? 6.864 5.430 -20.048 1.00 76.00 84 PHE A O 1
ATOM 654 N N . GLY A 1 85 ? 5.535 5.402 -18.250 1.00 74.94 85 GLY A N 1
ATOM 655 C CA . GLY A 1 85 ? 4.819 6.625 -18.600 1.00 74.94 85 GLY A CA 1
ATOM 656 C C . GLY A 1 85 ? 5.650 7.912 -18.516 1.00 74.94 85 GLY A C 1
ATOM 657 O O . GLY A 1 85 ? 5.394 8.842 -19.283 1.00 74.94 85 GLY A O 1
ATOM 658 N N . TRP A 1 86 ? 6.643 7.988 -17.619 1.00 72.94 86 TRP A N 1
ATOM 659 C CA . TRP A 1 86 ? 7.508 9.172 -17.475 1.00 72.94 86 TRP A CA 1
ATOM 660 C C . TRP A 1 86 ? 8.861 9.054 -18.162 1.00 72.94 86 TRP A C 1
ATOM 662 O O . TRP A 1 86 ? 9.313 10.028 -18.760 1.00 72.94 86 TRP A O 1
ATOM 672 N N . LEU A 1 87 ? 9.525 7.904 -18.057 1.00 73.25 87 LEU A N 1
ATOM 673 C CA . LEU A 1 87 ? 10.879 7.727 -18.584 1.00 73.25 87 LEU A CA 1
ATOM 674 C C . LEU A 1 87 ? 10.883 7.066 -19.966 1.00 73.25 87 LEU A C 1
ATOM 676 O O . LEU A 1 87 ? 11.921 7.070 -20.621 1.00 73.25 87 LEU A O 1
ATOM 680 N N . GLY A 1 88 ? 9.760 6.484 -20.409 1.00 69.19 88 GLY A N 1
ATOM 681 C CA . GLY A 1 88 ? 9.725 5.656 -21.619 1.00 69.19 88 GLY A CA 1
ATOM 682 C C . GLY A 1 88 ? 10.604 4.406 -21.502 1.00 69.19 88 GLY A C 1
ATOM 683 O O . GLY A 1 88 ? 10.995 3.832 -22.514 1.00 69.19 88 GLY A O 1
ATOM 684 N N . LEU A 1 89 ? 10.963 4.022 -20.271 1.00 64.94 89 LEU A N 1
ATOM 685 C CA . LEU A 1 89 ? 11.847 2.905 -19.954 1.00 64.94 89 LEU A CA 1
ATOM 686 C C . LEU A 1 89 ? 11.019 1.769 -19.350 1.00 64.94 89 LEU A C 1
ATOM 688 O O . LEU A 1 89 ? 10.304 1.982 -18.370 1.00 64.94 89 LEU A O 1
ATOM 692 N N . GLY A 1 90 ? 11.163 0.570 -19.915 1.00 64.38 90 GLY A N 1
ATOM 693 C CA . GLY A 1 90 ? 10.455 -0.644 -19.506 1.00 64.38 90 GLY A CA 1
ATOM 694 C C . GLY A 1 90 ? 9.454 -1.122 -20.559 1.00 64.38 90 GLY A C 1
ATOM 695 O O . GLY A 1 90 ? 8.842 -0.317 -21.259 1.00 64.38 90 GLY A O 1
ATOM 696 N N . ASN A 1 91 ? 9.295 -2.440 -20.677 1.00 66.69 91 ASN A N 1
ATOM 697 C CA . ASN A 1 91 ? 8.286 -3.054 -21.541 1.00 66.69 91 ASN A CA 1
ATOM 698 C C . ASN A 1 91 ? 7.015 -3.402 -20.760 1.00 66.69 91 ASN A C 1
ATOM 700 O O . ASN A 1 91 ? 7.072 -3.810 -19.598 1.00 66.69 91 ASN A O 1
ATOM 704 N N . TRP A 1 92 ? 5.869 -3.303 -21.437 1.00 66.38 92 TRP A N 1
ATOM 705 C CA . TRP A 1 92 ? 4.626 -3.904 -20.960 1.00 66.38 92 TRP A CA 1
ATOM 706 C C . TRP A 1 92 ? 4.803 -5.420 -20.847 1.00 66.38 92 TRP A C 1
ATOM 708 O O . TRP A 1 92 ? 5.285 -6.061 -21.783 1.00 66.38 92 TRP A O 1
ATOM 718 N N . ASN A 1 93 ? 4.419 -5.984 -19.705 1.00 73.06 93 ASN A N 1
ATOM 719 C CA . ASN A 1 93 ? 4.482 -7.413 -19.440 1.00 73.06 93 ASN A CA 1
ATOM 720 C C . ASN A 1 93 ? 3.091 -7.905 -19.021 1.00 73.06 93 ASN A C 1
ATOM 722 O O . ASN A 1 93 ? 2.393 -7.237 -18.260 1.00 73.06 93 ASN A O 1
ATOM 726 N N . ASP A 1 94 ? 2.692 -9.092 -19.470 1.00 77.06 94 ASP A N 1
ATOM 727 C CA . ASP A 1 94 ? 1.384 -9.678 -19.151 1.00 77.06 94 ASP A CA 1
ATOM 728 C C . ASP A 1 94 ? 1.178 -9.853 -17.634 1.00 77.06 94 ASP A C 1
ATOM 730 O O . ASP A 1 94 ? 0.050 -9.794 -17.136 1.00 77.06 94 ASP A O 1
ATOM 734 N N . TYR A 1 95 ? 2.266 -9.966 -16.864 1.00 77.81 95 TYR A N 1
ATOM 735 C CA . TYR A 1 95 ? 2.212 -10.030 -15.402 1.00 77.81 95 TYR A CA 1
ATOM 736 C C . TYR A 1 95 ? 1.679 -8.753 -14.730 1.00 77.81 95 TYR A C 1
ATOM 738 O O . TYR A 1 95 ? 1.195 -8.831 -13.599 1.00 77.81 95 TYR A O 1
ATOM 746 N N . HIS A 1 96 ? 1.666 -7.595 -15.407 1.00 79.06 96 HIS A N 1
ATOM 747 C CA . HIS A 1 96 ? 1.036 -6.375 -14.877 1.00 79.06 96 HIS A CA 1
ATOM 748 C C . HIS A 1 96 ? -0.467 -6.568 -14.610 1.00 79.06 96 HIS A C 1
ATOM 750 O O . HIS A 1 96 ? -1.017 -5.943 -13.701 1.00 79.06 96 HIS A O 1
ATOM 756 N N . LEU A 1 97 ? -1.126 -7.495 -15.319 1.00 82.56 97 LEU A N 1
ATOM 757 C CA . LEU A 1 97 ? -2.531 -7.847 -15.087 1.00 82.56 97 LEU A CA 1
ATOM 758 C C . LEU A 1 97 ? -2.770 -8.476 -13.706 1.00 82.56 97 LEU A C 1
ATOM 760 O O . LEU A 1 97 ? -3.816 -8.247 -13.096 1.00 82.56 97 LEU A O 1
ATOM 764 N N . ILE A 1 98 ? -1.784 -9.205 -13.178 1.00 83.25 98 ILE A N 1
ATOM 765 C CA . ILE A 1 98 ? -1.843 -9.790 -11.832 1.00 83.25 98 ILE A CA 1
ATOM 766 C C . ILE A 1 98 ? -1.863 -8.671 -10.790 1.00 83.25 98 ILE A C 1
ATOM 768 O O . ILE A 1 98 ? -2.714 -8.676 -9.901 1.00 83.25 98 ILE A O 1
ATOM 772 N N . SER A 1 99 ? -0.996 -7.665 -10.942 1.00 83.44 99 SER A N 1
ATOM 773 C CA . SER A 1 99 ? -0.963 -6.497 -10.055 1.00 83.44 99 SER A CA 1
ATOM 774 C C . SER A 1 99 ? -2.293 -5.736 -10.059 1.00 83.44 99 SER A C 1
ATOM 776 O O . SER A 1 99 ? -2.776 -5.349 -8.993 1.00 83.44 99 SER A O 1
ATOM 778 N N . PHE A 1 100 ? -2.927 -5.572 -11.229 1.00 85.69 100 PHE A N 1
ATOM 779 C CA . PHE A 1 100 ? -4.265 -4.977 -11.334 1.00 85.69 100 PHE A CA 1
ATOM 780 C C . PHE A 1 100 ? -5.324 -5.798 -10.589 1.00 85.69 100 PHE A C 1
ATOM 782 O O . PHE A 1 100 ? -6.112 -5.238 -9.823 1.00 85.69 100 PHE A O 1
ATOM 789 N N . GLY A 1 101 ? -5.318 -7.122 -10.767 1.00 88.00 101 GLY A N 1
ATOM 790 C CA . GLY A 1 101 ? -6.235 -8.027 -10.075 1.00 88.00 101 GLY A CA 1
ATOM 791 C C . GLY A 1 101 ? -6.081 -7.971 -8.555 1.00 88.00 101 GLY A C 1
ATOM 792 O O . GLY A 1 101 ? -7.076 -7.866 -7.837 1.00 88.00 101 GLY A O 1
ATOM 793 N N . VAL A 1 102 ? -4.841 -7.964 -8.055 1.00 87.12 102 VAL A N 1
ATOM 794 C CA . VAL A 1 102 ? -4.565 -7.869 -6.613 1.00 87.12 102 VAL A CA 1
ATOM 795 C C . VAL A 1 102 ? -4.978 -6.510 -6.051 1.00 87.12 102 VAL A C 1
ATOM 797 O O . VAL A 1 102 ? -5.615 -6.465 -5.001 1.00 87.12 102 VAL A O 1
ATOM 800 N N . ALA A 1 103 ? -4.681 -5.406 -6.744 1.00 88.50 103 ALA A N 1
ATOM 801 C CA . ALA A 1 103 ? -5.101 -4.067 -6.324 1.00 88.50 103 ALA A CA 1
ATOM 802 C C . ALA A 1 103 ? -6.627 -3.963 -6.192 1.00 88.50 103 ALA A C 1
ATOM 804 O O . ALA A 1 103 ? -7.141 -3.459 -5.191 1.00 88.50 103 ALA A O 1
ATOM 805 N N . PHE A 1 104 ? -7.357 -4.478 -7.184 1.00 90.25 104 PHE A N 1
ATOM 806 C CA . PHE A 1 104 ? -8.814 -4.487 -7.164 1.00 90.25 104 PHE A CA 1
ATOM 807 C C . PHE A 1 104 ? -9.364 -5.393 -6.055 1.00 90.25 104 PHE A C 1
ATOM 809 O O . PHE A 1 104 ? -10.260 -4.990 -5.313 1.00 90.25 104 PHE A O 1
ATOM 816 N N . GLY A 1 105 ? -8.783 -6.583 -5.874 1.00 90.31 105 GLY A N 1
ATOM 817 C CA . GLY A 1 105 ? -9.130 -7.491 -4.781 1.00 90.31 105 GLY A CA 1
ATOM 818 C C . GLY A 1 105 ? -8.906 -6.867 -3.400 1.00 90.31 105 GLY A C 1
ATOM 819 O O . GLY A 1 105 ? -9.781 -6.951 -2.538 1.00 90.31 105 GLY A O 1
ATOM 820 N N . LEU A 1 106 ? -7.784 -6.174 -3.191 1.00 89.25 106 LEU A N 1
ATOM 821 C CA . LEU A 1 106 ? -7.500 -5.427 -1.959 1.00 89.25 106 LEU A CA 1
ATOM 822 C C . LEU A 1 106 ? -8.528 -4.326 -1.706 1.00 89.25 106 LEU A C 1
ATOM 824 O O . LEU A 1 106 ? -8.971 -4.149 -0.575 1.00 89.25 106 LEU A O 1
ATOM 828 N N . PHE A 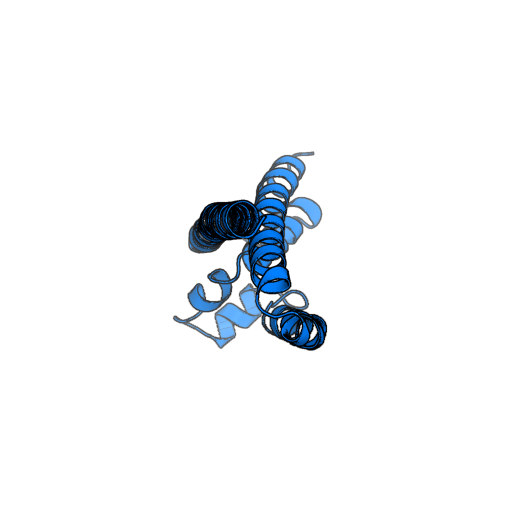1 107 ? -8.936 -3.608 -2.748 1.00 90.56 107 PHE A N 1
ATOM 829 C CA . PHE A 1 107 ? -9.941 -2.558 -2.629 1.00 90.56 107 PHE A CA 1
ATOM 830 C C . PHE A 1 107 ? -11.319 -3.118 -2.239 1.00 90.56 107 PHE A C 1
ATOM 832 O O . PHE A 1 107 ? -11.943 -2.651 -1.282 1.00 90.56 107 PHE A O 1
ATOM 839 N N . VAL A 1 108 ? -11.785 -4.164 -2.926 1.00 92.06 108 VAL A N 1
ATOM 840 C CA . VAL A 1 108 ? -13.078 -4.806 -2.635 1.00 92.06 108 VAL A CA 1
ATOM 841 C C . VAL A 1 108 ? -13.079 -5.448 -1.246 1.00 92.06 108 VAL A C 1
ATOM 843 O O . VAL A 1 108 ? -14.012 -5.252 -0.470 1.00 92.06 108 VAL A O 1
ATOM 846 N N . THR A 1 109 ? -12.021 -6.177 -0.889 1.00 91.25 109 THR A N 1
ATOM 847 C CA . THR A 1 109 ? -11.923 -6.808 0.437 1.00 91.25 109 THR A CA 1
ATOM 848 C C . THR A 1 109 ? -11.765 -5.781 1.555 1.00 91.25 109 THR A C 1
ATOM 850 O O . THR A 1 109 ? -12.404 -5.928 2.591 1.00 91.25 109 THR A O 1
ATOM 853 N N . GLY A 1 110 ? -10.992 -4.713 1.340 1.00 88.25 110 GLY A N 1
ATOM 854 C CA . GLY A 1 110 ? -10.811 -3.637 2.313 1.00 88.25 110 GLY A CA 1
ATOM 855 C C . GLY A 1 110 ? -12.108 -2.879 2.586 1.00 88.25 110 GLY A C 1
ATOM 856 O O . GLY A 1 110 ? -12.475 -2.681 3.742 1.00 88.25 110 GLY A O 1
ATOM 857 N N . THR A 1 111 ? -12.859 -2.522 1.539 1.00 89.62 111 THR A N 1
ATOM 858 C CA . THR A 1 111 ? -14.179 -1.884 1.710 1.00 89.62 111 THR A CA 1
ATOM 859 C C . THR A 1 111 ? -15.170 -2.796 2.430 1.00 89.62 111 THR A C 1
ATOM 861 O O . THR A 1 111 ? -15.956 -2.323 3.252 1.00 89.62 111 THR A O 1
ATOM 864 N N . TRP A 1 112 ? -15.133 -4.105 2.167 1.00 90.75 112 TRP A N 1
ATOM 865 C CA . TRP A 1 112 ? -15.978 -5.060 2.878 1.00 90.75 112 TRP A CA 1
ATOM 866 C C . TRP A 1 112 ? -15.581 -5.207 4.353 1.00 90.75 112 TRP A C 1
ATOM 868 O O . TRP A 1 112 ? -16.458 -5.184 5.216 1.00 90.75 112 TRP A O 1
ATOM 878 N N . ALA A 1 113 ? -14.281 -5.281 4.650 1.00 87.12 113 ALA A N 1
ATOM 879 C CA . ALA A 1 113 ? -13.759 -5.342 6.013 1.00 87.12 113 ALA A CA 1
ATOM 880 C C . ALA A 1 113 ? -14.152 -4.101 6.830 1.00 87.12 113 ALA A C 1
ATOM 882 O O . ALA A 1 113 ? -14.605 -4.235 7.966 1.00 87.12 113 ALA A O 1
ATOM 883 N N . LEU A 1 114 ? -14.062 -2.907 6.235 1.00 87.44 114 LEU A N 1
ATOM 884 C CA . LEU A 1 114 ? -14.489 -1.665 6.880 1.00 87.44 114 LEU A CA 1
ATOM 885 C C . LEU A 1 114 ? -15.986 -1.689 7.219 1.00 87.44 114 LEU A C 1
ATOM 887 O O . LEU A 1 114 ? -16.362 -1.443 8.362 1.00 87.44 114 LEU A O 1
ATOM 891 N N . LYS A 1 115 ? -16.835 -2.072 6.258 1.00 87.62 115 LYS A N 1
ATOM 892 C CA . LYS A 1 115 ? -18.287 -2.196 6.477 1.00 87.62 115 LYS A CA 1
ATOM 893 C C . LYS A 1 115 ? -18.644 -3.231 7.542 1.00 87.62 115 LYS A C 1
ATOM 895 O O . LYS A 1 115 ? -19.640 -3.071 8.242 1.00 87.62 115 LYS A O 1
ATOM 900 N N . ALA A 1 116 ? -17.876 -4.316 7.642 1.00 83.69 116 ALA A N 1
ATOM 901 C CA . ALA A 1 116 ? -18.087 -5.321 8.678 1.00 83.69 116 ALA A CA 1
ATOM 902 C C . ALA A 1 116 ? -17.837 -4.737 10.076 1.00 83.69 116 ALA A C 1
ATOM 904 O O . ALA A 1 116 ? -18.627 -4.979 10.983 1.00 83.69 116 ALA A O 1
ATOM 905 N N . VAL A 1 117 ? -16.790 -3.921 10.224 1.00 84.75 117 VAL A N 1
ATOM 906 C CA . VAL A 1 117 ? -16.457 -3.244 11.484 1.00 84.75 117 VAL A CA 1
ATOM 907 C C . VAL A 1 117 ? -17.476 -2.161 11.844 1.00 84.75 117 VAL A C 1
ATOM 909 O O . VAL A 1 117 ? -17.868 -2.072 13.004 1.00 84.75 117 VAL A O 1
ATOM 912 N N . GLU A 1 118 ? -17.959 -1.386 10.867 1.00 82.19 118 GLU A N 1
ATOM 913 C CA . GLU A 1 118 ? -19.024 -0.393 11.090 1.00 82.19 118 GLU A CA 1
ATOM 914 C C . GLU A 1 118 ? -20.294 -1.022 11.680 1.00 82.19 118 GLU A C 1
ATOM 916 O O . GLU A 1 118 ? -20.896 -0.448 12.581 1.00 82.19 118 GLU A O 1
ATOM 921 N N . ARG A 1 119 ? -20.687 -2.217 11.216 1.00 77.75 119 ARG A N 1
ATOM 922 C CA . ARG A 1 119 ? -21.865 -2.923 11.747 1.00 77.75 119 ARG A CA 1
ATOM 923 C C . ARG A 1 119 ? -21.696 -3.317 13.210 1.00 77.75 119 ARG A C 1
ATOM 925 O O . ARG A 1 119 ? -22.611 -3.108 13.990 1.00 77.75 119 ARG A O 1
ATOM 932 N N . THR A 1 120 ? -20.527 -3.834 13.585 1.00 76.25 120 THR A N 1
ATOM 933 C CA . THR A 1 120 ? -20.240 -4.205 14.981 1.00 76.25 120 THR A CA 1
ATOM 934 C C . THR A 1 120 ? -20.258 -2.991 15.909 1.00 76.25 120 THR A C 1
ATOM 936 O O . THR A 1 120 ? -20.799 -3.074 17.001 1.00 76.25 120 THR A O 1
ATOM 939 N N . LEU A 1 121 ? -19.736 -1.847 15.457 1.00 70.75 121 LEU A N 1
ATOM 940 C CA . LEU A 1 121 ? -19.775 -0.597 16.224 1.00 70.75 121 LEU A CA 1
ATOM 941 C C . LEU A 1 121 ? -21.198 -0.100 16.498 1.00 70.75 121 LEU A C 1
ATOM 943 O O . LEU A 1 121 ? -21.431 0.500 17.541 1.00 70.75 121 LEU A O 1
ATOM 947 N N . ILE A 1 122 ? -22.119 -0.305 15.554 1.00 74.69 122 ILE A N 1
ATOM 948 C CA . ILE A 1 122 ? -23.524 0.092 15.711 1.00 74.69 122 ILE A CA 1
ATOM 949 C C . ILE A 1 122 ? -24.245 -0.835 16.698 1.00 74.69 122 ILE A C 1
ATOM 951 O O . ILE A 1 122 ? -25.102 -0.361 17.432 1.00 74.69 122 ILE A O 1
ATOM 955 N N . ASP A 1 123 ? -23.892 -2.121 16.738 1.00 67.88 123 ASP A N 1
ATOM 956 C CA . ASP A 1 123 ? -24.509 -3.091 17.654 1.00 67.88 123 ASP A CA 1
ATOM 957 C C . ASP A 1 123 ? -24.067 -2.903 19.124 1.00 67.88 123 ASP A C 1
ATOM 959 O O . ASP A 1 123 ? -24.788 -3.313 20.033 1.00 67.88 123 ASP A O 1
ATOM 963 N N . ASP A 1 124 ? -22.909 -2.276 19.364 1.00 63.47 124 ASP A N 1
ATOM 964 C CA . ASP A 1 124 ? -22.361 -2.004 20.705 1.00 63.47 124 ASP A CA 1
ATOM 965 C C . ASP A 1 124 ? -22.828 -0.654 21.317 1.00 63.47 124 ASP A C 1
ATOM 967 O O . ASP A 1 124 ? -22.428 -0.324 22.439 1.00 63.47 124 ASP A O 1
ATOM 971 N N . LEU A 1 125 ? -23.640 0.139 20.599 1.00 54.75 125 LEU A N 1
ATOM 972 C CA . LEU A 1 125 ? -24.075 1.506 20.957 1.00 54.75 125 LEU A CA 1
ATOM 973 C C . LEU A 1 125 ? -25.537 1.559 21.429 1.00 54.75 125 LEU A C 1
ATOM 975 O O . LEU A 1 125 ? -25.791 2.262 22.435 1.00 54.75 125 LEU A O 1
#

Radius of gyration: 16.86 Å; chains: 1; bounding box: 42×32×46 Å

pLDDT: mean 77.29, std 10.36, range [49.34, 92.06]

Foldseek 3Di:
DVLVVLLVVLVVLVVLLVQLVVLVVVLCCLVPVPCVVCVVVVVVVLVVLAVLPDDLVVVCVVCPPCSLVNLCALVNLSSQSCCCSPVVDDDDDPSSVNSSVNSNVSNVVSVVSNVVSVVVVVVVD

Sequence (125 aa):
MEGLHWVLLFGGVGLCAALGLAYWIAALSVRYRDGLALLPFLVQGLFLLTPIAYPTERFASALGDQSWLLYLNPFVGMADGMRFGWLGLGNWNDYHLISFGVAFGLFVTGTWALKAVERTLIDDL